Protein AF-A0AAQ4DMX8-F1 (afdb_monomer_lite)

pLDDT: mean 73.17, std 25.81, range [28.39, 98.06]

Radius of gyration: 25.21 Å; chains: 1; bounding box: 50×59×54 Å

Sequence (129 aa):
MLAAHFPHCAATGSGGTPVLDAPTAAPAPDAVPGAGAAVSSGPAQRREQREAHLGELQRLLLRLFNARPPEHSFEHPEEVEDPASTPVFWVTKWMDYTAKYGIAYELCDNSIGVLFNDDTRAILISNNV

Structure (mmCIF, N/CA/C/O backbone):
data_AF-A0AAQ4DMX8-F1
#
_entry.id   AF-A0AAQ4DMX8-F1
#
loop_
_atom_site.group_PDB
_atom_site.id
_atom_site.type_symbol
_atom_site.label_atom_id
_atom_site.label_alt_id
_atom_site.label_comp_id
_atom_site.label_asym_id
_atom_site.label_entity_id
_atom_site.label_seq_id
_atom_site.pdbx_PDB_ins_code
_atom_site.Cartn_x
_atom_site.Cartn_y
_atom_site.Cartn_z
_atom_site.occupancy
_atom_site.B_iso_or_equiv
_atom_site.auth_seq_id
_atom_site.auth_comp_id
_atom_site.auth_asym_id
_atom_site.auth_atom_id
_atom_site.pdbx_PDB_mod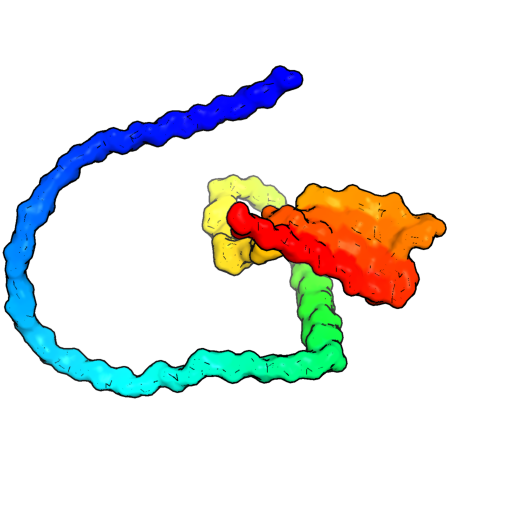el_num
ATOM 1 N N . MET A 1 1 ? 24.066 1.607 17.879 1.00 40.81 1 MET A N 1
ATOM 2 C CA . MET A 1 1 ? 23.910 0.226 18.379 1.00 40.81 1 MET A CA 1
ATOM 3 C C . MET A 1 1 ? 23.170 0.296 19.697 1.00 40.81 1 MET A C 1
ATOM 5 O O . MET A 1 1 ? 23.748 0.776 20.661 1.00 40.81 1 MET A O 1
ATOM 9 N N . LEU A 1 2 ? 21.908 -0.123 19.735 1.00 34.09 2 LEU A N 1
ATOM 10 C CA . LEU A 1 2 ? 21.241 -0.413 20.999 1.00 34.09 2 LEU A CA 1
ATOM 11 C C . LEU A 1 2 ? 20.450 -1.707 20.815 1.00 34.09 2 LEU A C 1
ATOM 13 O O . LEU A 1 2 ? 19.572 -1.791 19.961 1.00 34.09 2 LEU A O 1
ATOM 17 N N . ALA A 1 3 ? 20.891 -2.730 21.540 1.00 33.94 3 ALA A N 1
ATOM 18 C CA . ALA A 1 3 ? 20.376 -4.086 21.512 1.00 33.94 3 ALA A CA 1
ATOM 19 C C . ALA A 1 3 ? 19.104 -4.173 22.364 1.00 33.94 3 ALA A C 1
ATOM 21 O O . ALA A 1 3 ? 19.126 -3.800 23.538 1.00 33.94 3 ALA A O 1
ATOM 22 N N . ALA A 1 4 ? 18.016 -4.685 21.791 1.00 39.59 4 ALA A N 1
ATOM 23 C CA . ALA A 1 4 ? 16.833 -5.062 22.551 1.00 39.59 4 ALA A CA 1
ATOM 24 C C . ALA A 1 4 ? 17.059 -6.456 23.156 1.00 39.59 4 ALA A C 1
ATOM 26 O O . ALA A 1 4 ? 17.198 -7.450 22.444 1.00 39.59 4 ALA A O 1
ATOM 27 N N . HIS A 1 5 ? 17.156 -6.488 24.482 1.00 32.88 5 HIS A N 1
ATOM 28 C CA . HIS A 1 5 ? 17.143 -7.695 25.299 1.00 32.88 5 HIS A CA 1
ATOM 29 C C . HIS A 1 5 ? 15.771 -8.381 25.204 1.00 32.88 5 HIS A C 1
ATOM 31 O O . HIS A 1 5 ? 14.745 -7.742 25.425 1.00 32.88 5 HIS A O 1
ATOM 37 N N . PHE A 1 6 ? 15.772 -9.685 24.932 1.00 37.66 6 PHE A N 1
ATOM 38 C CA . PHE A 1 6 ? 14.610 -10.568 25.054 1.00 37.66 6 PHE A CA 1
ATOM 39 C C . PHE A 1 6 ? 14.549 -11.158 26.473 1.00 37.66 6 PHE A C 1
ATOM 41 O O . PHE A 1 6 ? 15.582 -11.631 26.958 1.00 37.66 6 PHE A O 1
ATOM 48 N N . PRO A 1 7 ? 13.385 -11.191 27.148 1.00 38.34 7 PRO A N 1
ATOM 49 C CA . PRO A 1 7 ? 13.241 -11.953 28.377 1.00 38.34 7 PRO A CA 1
ATOM 50 C C . PRO A 1 7 ? 13.081 -13.457 28.095 1.00 38.34 7 PRO A C 1
ATOM 52 O O . PRO A 1 7 ? 12.476 -13.899 27.121 1.00 38.34 7 PRO A O 1
ATOM 55 N N . HIS A 1 8 ? 13.693 -14.217 28.994 1.00 33.50 8 HIS A N 1
ATOM 56 C CA . HIS A 1 8 ? 13.954 -15.650 29.002 1.00 33.50 8 HIS A CA 1
ATOM 57 C C . HIS A 1 8 ? 12.704 -16.463 29.402 1.00 33.50 8 HIS A C 1
ATOM 59 O O . HIS A 1 8 ? 12.089 -16.175 30.426 1.00 33.50 8 HIS A O 1
ATOM 65 N N . CYS A 1 9 ? 12.341 -17.493 28.626 1.00 28.39 9 CYS A N 1
ATOM 66 C CA . CYS A 1 9 ? 11.296 -18.460 28.988 1.00 28.39 9 CYS A CA 1
ATOM 67 C C . CYS A 1 9 ? 11.835 -19.496 29.988 1.00 28.39 9 CYS A C 1
ATOM 69 O O . CYS A 1 9 ? 12.768 -20.231 29.670 1.00 28.39 9 CYS A O 1
ATOM 71 N N . ALA A 1 10 ? 11.216 -19.590 31.166 1.00 32.56 10 ALA A N 1
ATOM 72 C CA . ALA A 1 10 ? 11.437 -20.6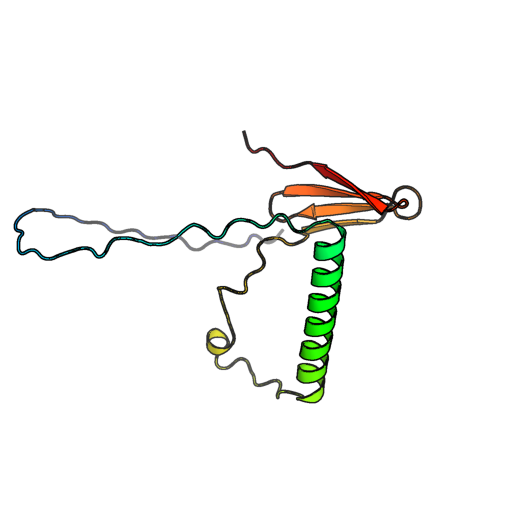61 32.134 1.00 32.56 10 ALA A CA 1
ATOM 73 C C . ALA A 1 10 ? 10.350 -21.739 31.973 1.00 32.56 10 ALA A C 1
ATOM 75 O O . ALA A 1 10 ? 9.164 -21.449 32.118 1.00 32.56 10 ALA A O 1
ATOM 76 N N . ALA A 1 11 ? 10.754 -22.979 31.689 1.00 34.03 11 ALA A N 1
ATOM 77 C CA . ALA A 1 11 ? 9.887 -24.154 31.692 1.00 34.03 11 ALA A CA 1
ATOM 78 C C . ALA A 1 11 ? 10.305 -25.088 32.838 1.00 34.03 11 ALA A C 1
ATOM 80 O O . ALA A 1 11 ? 11.443 -25.555 32.876 1.00 34.03 11 ALA A O 1
ATOM 81 N N . THR A 1 12 ? 9.374 -25.378 33.747 1.00 34.22 12 THR A N 1
ATOM 82 C CA . THR A 1 12 ? 9.515 -26.397 34.798 1.00 34.22 12 THR A CA 1
ATOM 83 C C . THR A 1 12 ? 8.484 -27.493 34.531 1.00 34.22 12 THR A C 1
ATOM 85 O O . THR A 1 12 ? 7.323 -27.191 34.273 1.00 34.22 12 THR A O 1
ATOM 88 N N . GLY A 1 13 ? 8.924 -28.755 34.525 1.00 32.53 13 GLY A N 1
ATOM 89 C CA . GLY A 1 13 ? 8.135 -29.908 34.078 1.00 32.53 13 GLY A CA 1
ATOM 90 C C . GLY A 1 13 ? 7.409 -30.718 35.164 1.00 32.53 13 GLY A C 1
ATOM 91 O O . GLY A 1 13 ? 7.199 -30.254 36.282 1.00 32.53 13 GLY A O 1
ATOM 92 N N . SER A 1 14 ? 7.139 -31.980 34.786 1.00 32.56 14 SER A N 1
ATOM 93 C CA . SER A 1 14 ? 6.439 -33.101 35.464 1.00 32.56 14 SER A CA 1
ATOM 94 C C . SER A 1 14 ? 4.934 -33.173 35.150 1.00 32.56 14 SER A C 1
ATOM 96 O O . SER A 1 14 ? 4.261 -32.158 35.173 1.00 32.56 14 SER A O 1
ATOM 98 N N . GLY A 1 15 ? 4.300 -34.293 34.787 1.00 31.11 15 GLY A N 1
ATOM 99 C CA . GLY A 1 15 ? 4.655 -35.714 34.714 1.00 31.11 15 GLY A CA 1
ATOM 100 C C . GLY A 1 15 ? 3.414 -36.538 35.115 1.00 31.11 15 GLY A C 1
ATOM 101 O O . GLY A 1 15 ? 2.884 -36.292 36.191 1.00 31.11 15 GLY A O 1
ATOM 102 N N . GLY A 1 16 ? 2.954 -37.498 34.293 1.00 31.31 16 GLY A N 1
ATOM 103 C CA . GLY A 1 16 ? 2.014 -38.559 34.723 1.00 31.31 16 GLY A CA 1
ATOM 104 C C . GLY A 1 16 ? 0.775 -38.829 33.843 1.00 31.31 16 GLY A C 1
ATOM 105 O O . GLY A 1 16 ? -0.197 -38.087 33.875 1.00 31.31 16 GLY A O 1
ATOM 106 N N . THR A 1 17 ? 0.788 -39.954 33.122 1.00 37.09 17 THR A N 1
ATOM 107 C CA . THR A 1 17 ? -0.378 -40.754 32.648 1.00 37.09 17 THR A CA 1
ATOM 108 C C . THR A 1 17 ? -0.739 -41.805 33.732 1.00 37.09 17 THR A C 1
ATOM 110 O O . THR A 1 17 ? 0.193 -42.111 34.483 1.00 37.09 17 THR A O 1
ATOM 113 N N . PRO A 1 18 ? -1.951 -42.434 33.844 1.00 43.72 18 PRO A N 1
ATOM 114 C CA . PRO A 1 18 ? -2.603 -43.229 32.773 1.00 43.72 18 PRO A CA 1
ATOM 115 C C . PRO A 1 18 ? -4.166 -43.372 32.730 1.00 43.72 18 PRO A C 1
ATOM 117 O O . PRO A 1 18 ? -4.862 -43.237 33.723 1.00 43.72 18 PRO A O 1
ATOM 120 N N . VAL A 1 19 ? -4.643 -43.666 31.505 1.00 35.31 19 VAL A N 1
ATOM 121 C CA . VAL A 1 19 ? -5.714 -44.550 30.935 1.00 35.31 19 VAL A CA 1
ATOM 122 C C . VAL A 1 19 ? -6.964 -45.048 31.735 1.00 35.31 19 VAL A C 1
ATOM 124 O O . VAL A 1 19 ? -6.840 -45.512 32.862 1.00 35.31 19 VAL A O 1
ATOM 127 N N . LEU A 1 20 ? -8.085 -45.154 30.971 1.00 30.48 20 LEU A N 1
ATOM 128 C CA . LEU A 1 20 ? -9.368 -45.924 31.089 1.00 30.48 20 LEU A CA 1
ATOM 129 C C . LEU A 1 20 ? -10.511 -45.178 31.823 1.00 30.48 20 LEU A C 1
ATOM 131 O O . LEU A 1 20 ? -10.294 -44.676 32.913 1.00 30.48 20 LEU A O 1
ATOM 135 N N . ASP A 1 21 ? -11.732 -44.975 31.302 1.00 29.25 21 ASP A N 1
ATOM 136 C CA . ASP A 1 21 ? -12.626 -45.832 30.500 1.00 29.25 21 ASP A CA 1
ATOM 137 C C . ASP A 1 21 ? -13.663 -44.993 29.693 1.00 29.25 21 ASP A C 1
ATOM 139 O O . ASP A 1 21 ? -14.084 -43.919 30.123 1.00 29.25 21 ASP A O 1
ATOM 143 N N . ALA A 1 22 ? -14.108 -45.509 28.542 1.00 34.62 22 ALA A N 1
ATOM 144 C CA . ALA A 1 22 ? -15.380 -45.158 27.870 1.00 34.62 22 ALA A CA 1
ATOM 145 C C . ALA A 1 22 ? -16.464 -46.171 28.352 1.00 34.62 22 ALA A C 1
ATOM 147 O O . ALA A 1 22 ? -16.072 -47.077 29.081 1.00 34.62 22 ALA A O 1
ATOM 148 N N . PRO A 1 23 ? -17.775 -46.163 27.985 1.00 47.81 23 PRO A N 1
ATOM 149 C CA . PRO A 1 23 ? -18.450 -45.478 26.872 1.00 47.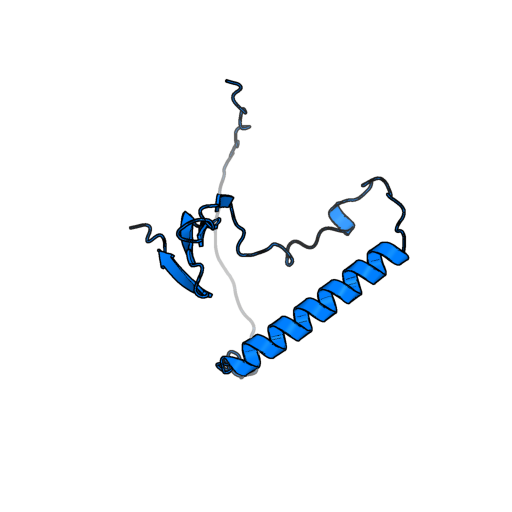81 23 PRO A CA 1
ATOM 150 C C . PRO A 1 23 ? -19.865 -44.927 27.206 1.00 47.81 23 PRO A C 1
ATOM 152 O O . PRO A 1 23 ? -20.398 -45.157 28.285 1.00 47.81 23 PRO A O 1
ATOM 155 N N . THR A 1 24 ? -20.522 -44.240 26.260 1.00 33.62 24 THR A N 1
ATOM 156 C CA . THR A 1 24 ? -21.946 -44.450 25.882 1.00 33.62 24 THR A CA 1
ATOM 157 C C . THR A 1 24 ? -22.298 -43.571 24.676 1.00 33.62 24 THR A C 1
ATOM 159 O O . THR A 1 24 ? -21.964 -42.393 24.613 1.00 33.62 24 THR A O 1
ATOM 162 N N . ALA A 1 25 ? -22.932 -44.210 23.697 1.00 30.64 25 ALA A N 1
ATOM 163 C CA . ALA A 1 25 ? -23.241 -43.754 22.348 1.00 30.64 25 ALA A CA 1
ATOM 164 C C . ALA A 1 25 ? -24.405 -42.749 22.249 1.00 30.64 25 ALA A C 1
ATOM 166 O O . ALA A 1 25 ? -25.333 -42.821 23.049 1.00 30.64 25 ALA A O 1
ATOM 167 N N . ALA A 1 26 ? -24.398 -41.905 21.204 1.00 40.78 26 ALA A N 1
ATOM 168 C CA . ALA A 1 26 ? -25.415 -41.800 20.130 1.00 40.78 26 ALA A CA 1
ATOM 169 C C . ALA A 1 26 ? -25.178 -40.510 19.283 1.00 40.78 26 ALA A C 1
ATOM 171 O O . ALA A 1 26 ? -24.309 -39.714 19.629 1.00 40.78 26 ALA A O 1
ATOM 172 N N . PRO A 1 27 ? -25.850 -40.328 18.131 1.00 40.41 27 PRO A N 1
ATOM 173 C CA . PRO A 1 27 ? -25.307 -40.498 16.787 1.00 40.41 27 PRO A CA 1
ATOM 174 C C . PRO A 1 27 ? -24.910 -39.178 16.098 1.00 40.41 27 PRO A C 1
ATOM 176 O O . PRO A 1 27 ? -25.445 -38.109 16.382 1.00 40.41 27 PRO A O 1
ATOM 179 N N . ALA A 1 28 ? -23.999 -39.277 15.131 1.00 47.81 28 ALA A N 1
ATOM 180 C CA . ALA A 1 28 ? -23.685 -38.198 14.203 1.00 47.81 28 ALA A CA 1
ATOM 181 C C . ALA A 1 28 ? -24.867 -37.944 13.247 1.00 47.81 28 ALA A C 1
ATOM 183 O O . ALA A 1 28 ? -25.370 -38.902 12.657 1.00 47.81 28 ALA A O 1
ATOM 184 N N . PRO A 1 29 ? -25.292 -36.688 13.031 1.00 53.34 29 PRO A N 1
ATOM 185 C CA . PRO A 1 29 ? -25.921 -36.313 11.781 1.00 53.34 29 PRO A CA 1
ATOM 186 C C . PRO A 1 29 ? -24.832 -36.048 10.736 1.00 53.34 29 PRO A C 1
ATOM 188 O O . PRO A 1 29 ? -23.997 -35.152 10.875 1.00 53.34 29 PRO A O 1
ATOM 191 N N . ASP A 1 30 ? -24.860 -36.873 9.696 1.00 41.41 30 ASP A N 1
ATOM 192 C CA . ASP A 1 30 ? -24.221 -36.641 8.411 1.00 41.41 30 ASP A CA 1
ATOM 193 C C . ASP A 1 30 ? -24.505 -35.239 7.842 1.00 41.41 30 ASP A C 1
ATOM 195 O O . ASP A 1 30 ? -25.551 -34.636 8.082 1.00 41.41 30 ASP A O 1
ATOM 199 N N . ALA A 1 31 ? -23.578 -34.820 6.975 1.00 36.72 31 ALA A N 1
ATOM 200 C CA . ALA A 1 31 ? -23.621 -33.679 6.062 1.00 36.72 31 ALA A CA 1
ATOM 201 C C . ALA A 1 31 ? -23.225 -32.312 6.646 1.00 36.72 31 ALA A C 1
ATOM 203 O O . ALA A 1 31 ? -24.053 -31.439 6.883 1.00 36.72 31 ALA A O 1
ATOM 204 N N . VAL A 1 32 ? -21.910 -32.075 6.708 1.00 45.34 32 VAL A N 1
ATOM 205 C CA . VAL A 1 32 ? -21.348 -30.751 6.401 1.00 45.34 32 VAL A CA 1
ATOM 206 C C . VAL A 1 32 ? -21.335 -30.632 4.872 1.00 45.34 32 VAL A C 1
ATOM 208 O O . VAL A 1 32 ? -20.523 -31.302 4.226 1.00 45.34 32 VAL A O 1
ATOM 211 N N . PRO A 1 33 ? -22.228 -29.847 4.244 1.00 38.59 33 PRO A N 1
ATOM 212 C CA . PRO A 1 33 ? -22.174 -29.640 2.812 1.00 38.59 33 PRO A CA 1
ATOM 213 C C . PRO A 1 33 ? -20.984 -28.736 2.523 1.00 38.59 33 PRO A C 1
ATOM 215 O O . PRO A 1 33 ? -20.947 -27.593 2.966 1.00 38.59 33 PRO A O 1
ATOM 218 N N . GLY A 1 34 ? -20.035 -29.293 1.775 1.00 38.19 34 GLY A N 1
ATOM 219 C CA . GLY A 1 34 ? -19.268 -28.590 0.759 1.00 38.19 34 GLY A CA 1
ATOM 220 C C . GLY A 1 34 ? -18.577 -27.317 1.220 1.00 38.19 34 GLY A C 1
ATOM 221 O O . GLY A 1 34 ? -19.176 -26.244 1.236 1.00 38.19 34 GLY A O 1
ATOM 222 N N . ALA A 1 35 ? -17.267 -27.444 1.440 1.00 40.34 35 ALA A N 1
ATOM 223 C CA . ALA A 1 35 ? -16.304 -26.391 1.156 1.00 40.34 35 ALA A CA 1
ATOM 224 C C . ALA A 1 35 ? -16.837 -25.511 0.018 1.00 40.34 35 ALA A C 1
ATOM 226 O O . ALA A 1 35 ? -17.033 -25.996 -1.101 1.00 40.34 35 ALA A O 1
ATOM 227 N N . GLY A 1 36 ? -17.165 -24.262 0.367 1.00 38.47 36 GLY A N 1
ATOM 228 C CA . GLY A 1 36 ? -17.753 -23.297 -0.542 1.00 38.47 36 GLY A CA 1
ATOM 229 C C . GLY A 1 36 ? -16.969 -23.327 -1.837 1.00 38.47 36 GLY A C 1
ATOM 230 O O . GLY A 1 36 ? -15.764 -23.076 -1.844 1.00 38.47 36 GLY A O 1
ATOM 231 N N . ALA A 1 37 ? -17.653 -23.726 -2.907 1.00 37.22 37 ALA A N 1
ATOM 232 C CA . ALA A 1 37 ? -17.107 -23.707 -4.242 1.00 37.22 37 ALA A CA 1
ATOM 233 C C . ALA A 1 37 ? -16.481 -22.329 -4.446 1.00 37.22 37 ALA A C 1
ATOM 235 O O . ALA A 1 37 ? -17.180 -21.314 -4.401 1.00 37.22 37 ALA A O 1
ATOM 236 N N . ALA A 1 38 ? -15.159 -22.294 -4.606 1.00 49.09 38 ALA A N 1
ATOM 237 C CA . ALA A 1 38 ? -14.448 -21.101 -5.005 1.00 49.09 38 ALA A CA 1
ATOM 238 C C . ALA A 1 38 ? -14.956 -20.744 -6.404 1.00 49.09 38 ALA A C 1
ATOM 240 O O . ALA A 1 38 ? -14.439 -21.216 -7.415 1.00 49.09 38 ALA A O 1
ATOM 241 N N . VAL A 1 39 ? -16.034 -19.964 -6.461 1.00 55.12 39 VAL A N 1
ATOM 242 C CA . VAL A 1 39 ? -16.481 -19.308 -7.680 1.00 55.12 39 VAL A CA 1
ATOM 243 C C . VAL A 1 39 ? -15.315 -18.424 -8.080 1.00 55.12 39 VAL A C 1
ATOM 245 O O . VAL A 1 39 ? -15.047 -17.403 -7.447 1.00 55.12 39 VAL A O 1
ATOM 248 N N . SER A 1 40 ? -14.566 -18.864 -9.090 1.00 57.28 40 SER A N 1
ATOM 249 C CA . SER A 1 40 ? -13.519 -18.063 -9.699 1.00 57.28 40 SER A CA 1
ATOM 250 C C . SER A 1 40 ? -14.207 -16.876 -10.365 1.00 57.28 40 SER A C 1
ATOM 252 O O . SER A 1 40 ? -14.658 -16.958 -11.509 1.00 57.28 40 SER A O 1
ATOM 254 N N . SER A 1 41 ? -14.370 -15.792 -9.615 1.00 64.81 41 SER A N 1
ATOM 255 C CA . SER A 1 41 ? -14.939 -14.559 -10.128 1.00 64.81 41 SER A CA 1
ATOM 256 C C . SER A 1 41 ? -14.047 -14.044 -11.257 1.00 64.81 41 SER A C 1
ATOM 258 O O . SER A 1 41 ? -12.815 -14.004 -11.150 1.00 64.81 41 SER A O 1
ATOM 260 N N . GLY A 1 42 ? -14.669 -13.695 -12.384 1.00 80.31 42 GLY A N 1
ATOM 261 C CA . GLY A 1 42 ? -13.949 -13.183 -13.545 1.00 80.31 42 GLY A CA 1
ATOM 262 C C . GLY A 1 42 ? -13.171 -11.896 -13.216 1.00 80.31 42 GLY A C 1
ATOM 263 O O . GLY A 1 42 ? -13.455 -11.224 -12.220 1.00 80.31 42 GLY A O 1
ATOM 264 N N . PRO A 1 43 ? -12.196 -11.492 -14.053 1.00 77.69 43 PRO A N 1
ATOM 265 C CA . PRO A 1 43 ? -11.394 -10.288 -13.815 1.00 77.69 43 PRO A CA 1
ATOM 266 C C . PRO A 1 43 ? -12.245 -9.015 -13.665 1.00 77.69 43 PRO A C 1
ATOM 268 O O . PRO A 1 43 ? -11.926 -8.168 -12.832 1.00 77.69 43 PRO A O 1
ATOM 271 N N . ALA A 1 44 ? -13.354 -8.913 -14.405 1.00 83.50 44 ALA A N 1
ATOM 272 C CA . ALA A 1 44 ? -14.314 -7.816 -14.282 1.00 83.50 44 ALA A CA 1
ATOM 273 C C . ALA A 1 44 ? -15.019 -7.805 -12.913 1.00 83.50 44 ALA A C 1
ATOM 275 O O . ALA A 1 44 ? -15.057 -6.774 -12.248 1.00 83.50 44 ALA A O 1
ATOM 276 N N . GLN A 1 45 ? -15.479 -8.966 -12.440 1.00 88.19 45 GLN A N 1
ATOM 277 C CA . GLN A 1 45 ? -16.168 -9.098 -11.155 1.00 88.19 45 GLN A CA 1
ATOM 278 C C . GLN A 1 45 ? -15.246 -8.769 -9.968 1.00 88.19 45 GLN A C 1
ATOM 280 O O . GLN A 1 45 ? -15.661 -8.088 -9.035 1.00 88.19 45 GLN A O 1
ATOM 285 N N . ARG A 1 46 ? -13.964 -9.168 -10.012 1.00 89.44 46 ARG A N 1
ATOM 286 C CA . ARG A 1 46 ? -12.983 -8.774 -8.978 1.00 89.44 46 ARG A CA 1
ATOM 287 C C . ARG A 1 46 ? -12.733 -7.269 -8.932 1.00 89.44 46 ARG A C 1
ATOM 289 O O . ARG A 1 46 ? -12.424 -6.727 -7.872 1.00 89.44 46 ARG A O 1
ATOM 296 N N . ARG A 1 47 ? -12.807 -6.592 -10.080 1.00 89.44 47 ARG A N 1
ATOM 297 C CA . ARG A 1 47 ? -12.667 -5.135 -10.151 1.00 89.44 47 ARG A CA 1
ATOM 298 C C . ARG A 1 47 ? -13.857 -4.435 -9.510 1.00 89.44 47 ARG A C 1
ATOM 300 O O . ARG A 1 47 ? -13.633 -3.593 -8.650 1.00 89.44 47 ARG A O 1
ATOM 307 N N . GLU A 1 48 ? -15.069 -4.840 -9.861 1.00 93.44 48 GLU A N 1
ATOM 308 C CA . GLU A 1 48 ? -16.296 -4.304 -9.270 1.00 93.44 48 GLU A CA 1
ATOM 309 C C . GLU A 1 48 ? -16.341 -4.529 -7.751 1.00 93.44 48 GLU A C 1
ATOM 311 O O . GLU A 1 48 ? -16.582 -3.594 -6.994 1.00 93.44 48 GLU A O 1
ATOM 316 N N . GLN A 1 49 ? -15.990 -5.731 -7.280 1.00 95.69 49 GLN A N 1
ATOM 317 C CA . GLN A 1 49 ? -15.879 -6.024 -5.845 1.00 95.69 49 GLN A CA 1
ATOM 318 C C . GLN A 1 49 ? -14.869 -5.109 -5.145 1.00 95.69 49 GLN A C 1
ATOM 320 O O . GLN A 1 49 ? -15.146 -4.589 -4.069 1.00 95.69 49 GLN A O 1
ATOM 325 N N . ARG A 1 50 ? -13.698 -4.879 -5.750 1.00 94.00 50 ARG A N 1
ATOM 326 C CA . ARG A 1 50 ? -12.685 -3.974 -5.189 1.00 94.00 50 ARG A CA 1
ATOM 327 C C . ARG A 1 50 ? -13.191 -2.536 -5.110 1.00 94.00 50 ARG A C 1
ATOM 329 O O . ARG A 1 50 ? -12.943 -1.873 -4.109 1.00 94.00 50 ARG A O 1
ATOM 336 N N . GLU A 1 51 ? -13.872 -2.062 -6.147 1.00 96.12 51 GLU A N 1
ATOM 337 C CA . GLU A 1 51 ? -14.464 -0.722 -6.175 1.00 96.12 51 GLU A CA 1
ATOM 338 C C . GLU A 1 51 ? -15.561 -0.585 -5.104 1.00 96.12 51 GLU A C 1
ATOM 340 O O . GLU A 1 51 ? -15.572 0.403 -4.370 1.00 96.12 51 GLU A O 1
ATOM 345 N N . ALA A 1 52 ? -16.395 -1.614 -4.920 1.00 96.25 52 ALA A N 1
ATOM 346 C CA . ALA A 1 52 ? -17.393 -1.665 -3.853 1.00 96.25 52 ALA A CA 1
ATOM 347 C C . ALA A 1 52 ? -16.754 -1.648 -2.451 1.00 96.25 52 ALA A C 1
ATOM 349 O O . ALA A 1 52 ? -17.147 -0.843 -1.607 1.00 96.25 52 ALA A O 1
ATOM 350 N N . HIS A 1 53 ? -15.731 -2.476 -2.205 1.00 96.19 53 HIS A N 1
ATOM 351 C CA . HIS A 1 53 ? -15.009 -2.497 -0.927 1.00 96.19 53 HIS A CA 1
ATOM 352 C C . HIS A 1 53 ? -14.299 -1.168 -0.635 1.00 96.19 53 HIS A C 1
ATOM 354 O O . HIS A 1 53 ? -14.285 -0.718 0.509 1.00 96.19 53 HIS A O 1
ATOM 360 N N . LEU A 1 54 ? -13.729 -0.515 -1.654 1.00 97.19 54 LEU A N 1
ATOM 361 C CA . LEU A 1 54 ? -13.083 0.788 -1.493 1.00 97.19 54 LEU A CA 1
ATOM 362 C C . LEU A 1 54 ? -14.101 1.886 -1.154 1.00 97.19 54 LEU A C 1
ATOM 364 O O . LEU A 1 54 ? -13.835 2.718 -0.286 1.00 97.19 54 LEU A O 1
ATOM 368 N N . GLY A 1 55 ? -15.275 1.863 -1.792 1.00 97.81 55 GLY A N 1
ATOM 369 C CA . GLY A 1 55 ? -16.380 2.762 -1.456 1.00 97.81 55 GLY A CA 1
ATOM 370 C C . GLY A 1 55 ? -16.883 2.555 -0.025 1.00 97.81 55 GLY A C 1
ATOM 371 O O . GLY A 1 55 ? -17.132 3.521 0.697 1.00 97.81 55 GLY A O 1
ATOM 372 N N . GLU A 1 56 ? -16.962 1.303 0.421 1.00 97.88 56 GLU A N 1
ATOM 373 C CA . GLU A 1 56 ? -17.342 0.974 1.794 1.00 97.88 56 GLU A CA 1
ATOM 374 C C . GLU A 1 56 ? -16.302 1.460 2.813 1.00 97.88 56 GLU A C 1
ATOM 376 O O . GLU A 1 56 ? -16.661 2.107 3.797 1.00 97.88 56 GLU A O 1
ATOM 381 N N . LEU A 1 57 ? -15.008 1.250 2.548 1.00 96.81 57 LEU A N 1
ATOM 382 C CA . LEU A 1 57 ? -13.930 1.784 3.383 1.00 96.81 57 LEU A CA 1
ATOM 383 C C . LEU A 1 57 ? -14.017 3.312 3.497 1.00 96.81 57 LEU A C 1
ATOM 385 O O . LEU A 1 57 ? -13.945 3.855 4.599 1.00 96.81 57 LEU A O 1
ATOM 389 N N . GLN A 1 58 ? -14.225 4.010 2.378 1.00 97.81 58 GLN A N 1
ATOM 390 C CA . GLN A 1 58 ? -14.403 5.462 2.376 1.00 97.81 58 GLN A CA 1
ATOM 391 C C . GLN A 1 58 ? -15.589 5.880 3.257 1.00 97.81 58 GLN A C 1
ATOM 393 O O . GLN A 1 58 ? -15.473 6.810 4.057 1.00 97.81 58 GLN A O 1
ATOM 398 N N . ARG A 1 59 ? -16.724 5.181 3.146 1.00 98.06 59 ARG A N 1
ATOM 399 C CA . ARG A 1 59 ? -17.922 5.439 3.954 1.00 98.06 59 ARG A CA 1
ATOM 400 C C . ARG A 1 59 ? -17.654 5.247 5.448 1.00 98.06 59 ARG A C 1
ATOM 402 O O . ARG A 1 59 ? -18.097 6.071 6.251 1.00 98.06 59 ARG A O 1
ATOM 409 N N . LEU A 1 60 ? -16.941 4.183 5.823 1.00 95.88 60 LEU A N 1
ATOM 410 C CA . LEU A 1 60 ? -16.566 3.897 7.210 1.00 95.88 60 LEU A CA 1
ATOM 411 C C . LEU A 1 60 ? -15.612 4.961 7.768 1.00 95.88 60 LEU A C 1
ATOM 413 O O . LEU A 1 60 ? -15.862 5.479 8.856 1.00 95.88 60 LEU A O 1
ATOM 417 N N . LEU A 1 61 ? -14.591 5.359 7.003 1.00 94.88 61 LEU A N 1
ATOM 418 C CA . LEU A 1 61 ? -13.652 6.415 7.397 1.00 94.88 61 LEU A CA 1
ATOM 419 C C . LEU A 1 61 ? -14.348 7.769 7.574 1.00 94.88 61 LEU A C 1
ATOM 421 O O . LEU A 1 61 ? -14.112 8.454 8.565 1.00 94.88 61 LEU A O 1
ATOM 425 N N . LEU A 1 62 ? -15.251 8.141 6.661 1.00 96.50 62 LEU A N 1
ATOM 426 C CA . LEU A 1 62 ? -16.034 9.374 6.784 1.00 96.50 62 LEU A CA 1
ATOM 427 C C . LEU A 1 62 ? -16.957 9.345 8.005 1.00 96.50 62 LEU A C 1
ATOM 429 O O . LEU A 1 62 ? -17.094 10.350 8.700 1.00 96.50 62 LEU A O 1
ATOM 433 N N . ARG A 1 63 ? -17.582 8.198 8.293 1.00 95.50 63 ARG A N 1
ATOM 434 C CA . ARG A 1 63 ? -18.380 8.025 9.511 1.00 95.50 63 ARG A CA 1
ATOM 435 C C . ARG A 1 63 ? -17.540 8.190 10.768 1.00 95.50 63 ARG A C 1
ATOM 437 O O . ARG A 1 63 ? -17.974 8.910 11.658 1.00 95.50 63 ARG A O 1
ATOM 444 N N . LEU A 1 64 ? -16.369 7.560 10.826 1.00 91.06 64 LEU A N 1
ATOM 445 C CA . LEU A 1 64 ? -15.455 7.667 11.962 1.00 91.06 64 LEU A CA 1
ATOM 446 C C . LEU A 1 64 ? -15.005 9.117 12.169 1.00 91.06 64 LEU A C 1
ATOM 448 O O . LEU A 1 64 ? -15.091 9.641 13.276 1.00 91.06 64 LEU A O 1
ATOM 452 N N . PHE A 1 65 ? -14.600 9.783 11.087 1.00 91.00 65 PHE A N 1
ATOM 453 C CA . PHE A 1 65 ? -14.183 11.180 11.115 1.00 91.00 65 PHE A CA 1
ATOM 454 C C . PHE A 1 65 ? -15.298 12.102 11.634 1.00 91.00 65 PHE A C 1
ATOM 456 O O . PHE A 1 65 ? -15.061 12.936 12.505 1.00 91.00 65 PHE A O 1
ATOM 463 N N . ASN A 1 66 ? -16.532 11.912 11.155 1.00 94.00 66 ASN A N 1
ATOM 464 C CA . ASN A 1 66 ? -17.686 12.718 11.561 1.00 94.00 66 ASN A CA 1
ATOM 465 C C . ASN A 1 66 ? -18.199 12.392 12.968 1.00 94.00 66 ASN A C 1
ATOM 467 O O . ASN A 1 66 ? -18.731 13.274 13.637 1.00 94.00 66 ASN A O 1
ATOM 471 N N . ALA A 1 67 ? -18.062 11.141 13.415 1.00 88.56 67 ALA A N 1
ATOM 472 C CA . ALA A 1 67 ? -18.436 10.734 14.765 1.00 88.56 67 ALA A CA 1
ATOM 473 C C . ALA A 1 67 ? -17.555 11.403 15.827 1.00 88.56 67 ALA A C 1
ATOM 475 O O . ALA A 1 67 ? -17.978 11.471 16.978 1.00 88.56 67 ALA A O 1
ATOM 476 N N . ARG A 1 68 ? -16.365 11.898 15.433 1.00 82.62 68 ARG A N 1
ATOM 477 C CA . ARG A 1 68 ? -15.359 12.523 16.300 1.00 82.62 68 ARG A CA 1
ATOM 478 C C . ARG A 1 68 ? -15.286 11.776 17.633 1.00 82.62 68 ARG A C 1
ATOM 480 O O . ARG A 1 68 ? -15.580 12.379 18.672 1.00 82.62 68 ARG A O 1
ATOM 487 N N . PRO A 1 69 ? -14.995 10.458 17.593 1.00 77.56 69 PRO A N 1
ATOM 488 C CA . PRO A 1 69 ? -14.891 9.688 18.816 1.00 77.56 69 PRO A CA 1
ATOM 489 C C . PRO A 1 69 ? -13.926 10.443 19.729 1.00 77.56 69 PRO A C 1
ATOM 491 O O . PRO A 1 69 ? -12.934 10.989 19.224 1.00 77.56 69 PRO A O 1
ATOM 494 N N . PRO A 1 70 ? -14.234 10.567 21.032 1.00 70.38 70 PRO A N 1
ATOM 495 C CA . PRO A 1 70 ? -13.240 11.082 21.951 1.00 70.38 70 PRO A CA 1
ATOM 496 C C . PRO A 1 70 ? -11.951 10.310 21.668 1.00 70.38 70 PRO A C 1
ATOM 498 O O . PRO A 1 70 ? -12.003 9.095 21.447 1.00 70.38 70 PRO A O 1
ATOM 501 N N . GLU A 1 71 ? -10.810 11.000 21.653 1.00 63.53 71 GLU A N 1
ATOM 502 C CA . GLU A 1 71 ? -9.530 10.356 21.942 1.00 63.53 71 GLU A CA 1
ATOM 503 C C . GLU A 1 71 ? -9.651 9.852 23.384 1.00 63.53 71 GLU A C 1
ATOM 505 O O . GLU A 1 71 ? -9.098 10.427 24.314 1.00 63.53 71 GLU A O 1
ATOM 510 N N . HIS A 1 72 ? -10.530 8.877 23.613 1.00 56.25 72 HIS A N 1
ATOM 511 C CA . HIS A 1 72 ? -10.656 8.213 24.875 1.00 56.25 72 HIS A CA 1
ATOM 512 C C . HIS A 1 72 ? -9.294 7.571 24.988 1.00 56.25 72 HIS A C 1
ATOM 514 O O . HIS A 1 72 ? -8.922 6.737 24.157 1.00 56.25 72 HIS A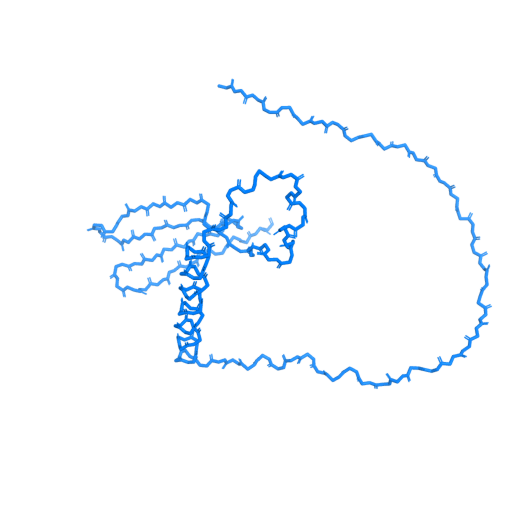 O 1
ATOM 520 N N . SER A 1 73 ? -8.514 8.081 25.936 1.00 51.44 73 SER A N 1
ATOM 521 C CA . SER A 1 73 ? -7.339 7.429 26.475 1.00 51.44 73 SER A CA 1
ATOM 522 C C . SER A 1 73 ? -7.591 5.932 26.367 1.00 51.44 73 SER A C 1
ATOM 524 O O . SER A 1 73 ? -8.671 5.481 26.751 1.00 51.44 73 SER A O 1
ATOM 526 N N . PHE A 1 74 ? -6.672 5.203 25.746 1.00 54.22 74 PHE A N 1
ATOM 527 C CA . PHE A 1 74 ? -6.706 3.752 25.614 1.00 54.22 74 PHE A CA 1
ATOM 528 C C . PHE A 1 74 ? -6.709 3.109 27.015 1.00 54.22 74 PHE A C 1
ATOM 530 O O . PHE A 1 74 ? -5.706 2.554 27.444 1.00 54.22 74 PHE A O 1
ATOM 537 N N . GLU A 1 75 ? -7.789 3.263 27.782 1.00 61.03 75 GLU A N 1
ATOM 538 C CA . GLU A 1 75 ? -7.922 2.712 29.128 1.00 61.03 75 GLU A CA 1
ATOM 539 C C . GLU A 1 75 ? -8.112 1.198 29.024 1.00 61.03 75 GLU A C 1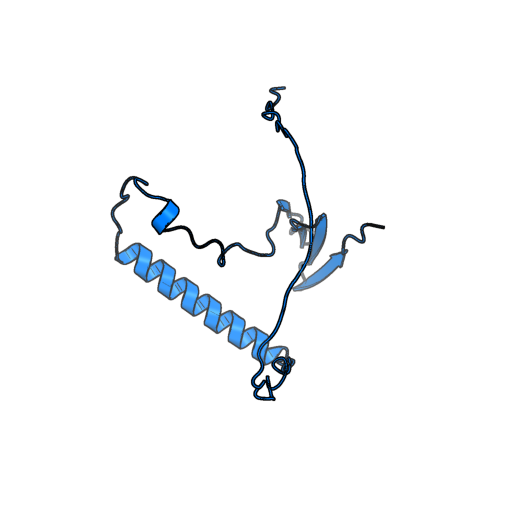
ATOM 541 O O . GLU A 1 75 ? -7.618 0.475 29.881 1.00 61.03 75 GLU A O 1
ATOM 546 N N . HIS A 1 76 ? -8.719 0.742 27.917 1.00 65.94 76 HIS A N 1
ATOM 547 C CA . HIS A 1 76 ? -8.964 -0.662 27.591 1.00 65.94 76 HIS A CA 1
ATOM 548 C C . HIS A 1 76 ? -8.765 -0.943 26.085 1.00 65.94 76 HIS A C 1
ATOM 550 O O . HIS A 1 76 ? -9.739 -1.118 25.348 1.00 65.94 76 HIS A O 1
ATOM 556 N N . PRO A 1 77 ? -7.518 -0.926 25.569 1.00 67.50 77 PRO A N 1
ATOM 557 C CA . PRO A 1 77 ? -7.230 -1.262 24.170 1.00 67.50 77 PRO A CA 1
ATOM 558 C C . PRO A 1 77 ? -7.737 -2.660 23.776 1.00 67.50 77 PRO A C 1
ATOM 560 O O . PRO A 1 77 ? -8.135 -2.863 22.631 1.00 67.50 77 PRO A O 1
ATOM 563 N N . GLU A 1 78 ? -7.817 -3.591 24.728 1.00 72.56 78 GLU A N 1
ATOM 564 C CA . GLU A 1 78 ? -8.303 -4.956 24.531 1.00 72.56 78 GLU A CA 1
ATOM 565 C C . GLU A 1 78 ? -9.773 -5.053 24.092 1.00 72.56 78 GLU A C 1
ATOM 567 O O . GLU A 1 78 ? -10.156 -6.049 23.486 1.00 72.56 78 GLU A O 1
ATOM 572 N N . GLU A 1 79 ? -10.604 -4.040 24.368 1.00 74.06 79 GLU A N 1
ATOM 573 C CA . GLU A 1 79 ? -12.017 -4.029 23.952 1.00 74.06 79 GLU A CA 1
ATOM 574 C C . GLU A 1 79 ? -12.202 -3.588 22.493 1.00 74.06 79 GLU A C 1
ATOM 576 O O . GLU A 1 79 ? -13.252 -3.828 21.893 1.00 74.06 79 GLU A O 1
ATOM 581 N N . VAL A 1 80 ? -11.191 -2.929 21.918 1.00 76.25 80 VAL A N 1
ATOM 582 C CA . VAL A 1 80 ? -11.229 -2.353 20.563 1.00 76.25 80 VAL A CA 1
ATOM 583 C C . VAL A 1 80 ? -10.366 -3.157 19.581 1.00 76.25 80 VAL A C 1
ATOM 585 O O . VAL A 1 80 ? -10.448 -2.959 18.368 1.00 76.25 80 VAL A O 1
ATOM 588 N N . GLU A 1 81 ? -9.550 -4.083 20.086 1.00 81.94 81 GLU A N 1
ATOM 589 C CA . GLU A 1 81 ? -8.753 -5.002 19.282 1.00 81.94 81 GLU A CA 1
ATOM 590 C C . GLU A 1 81 ? -9.593 -6.184 18.785 1.00 81.94 81 GLU A C 1
ATOM 592 O O . GLU A 1 81 ? -10.197 -6.926 19.555 1.00 81.94 81 GLU A O 1
ATOM 597 N N . ASP A 1 82 ? -9.580 -6.401 17.470 1.00 87.62 82 ASP A N 1
ATOM 598 C CA . ASP A 1 82 ? -10.092 -7.623 16.860 1.00 87.62 82 ASP A CA 1
ATOM 599 C C . ASP A 1 82 ? -8.921 -8.416 16.255 1.00 87.62 82 ASP A C 1
ATOM 601 O O . ASP A 1 82 ? -8.440 -8.067 15.169 1.00 87.62 82 ASP A O 1
ATOM 605 N N . PRO A 1 83 ? -8.445 -9.493 16.912 1.00 86.56 83 PRO A N 1
ATOM 606 C CA . PRO A 1 83 ? -7.332 -10.285 16.398 1.00 86.56 83 PRO A CA 1
ATOM 607 C C . PRO A 1 83 ? -7.656 -10.944 15.049 1.00 86.56 83 PRO A C 1
ATOM 609 O O . PRO A 1 83 ? -6.739 -11.176 14.255 1.00 86.56 83 PRO A O 1
ATOM 612 N N . ALA A 1 84 ? -8.937 -11.199 14.746 1.00 90.25 84 ALA A N 1
ATOM 613 C CA . ALA A 1 84 ? -9.357 -11.756 13.461 1.00 90.25 84 ALA A CA 1
ATOM 614 C C . ALA A 1 84 ? -9.235 -10.745 12.304 1.00 90.25 84 ALA A C 1
ATOM 616 O O . ALA A 1 84 ? -9.207 -11.153 11.142 1.00 90.25 84 ALA A O 1
ATOM 617 N N . SER A 1 85 ? -9.100 -9.450 12.609 1.00 88.94 85 SER A N 1
ATOM 618 C CA . SER A 1 85 ? -8.925 -8.365 11.634 1.00 88.94 85 SER A CA 1
ATOM 619 C C . SER A 1 85 ? -7.456 -8.067 11.285 1.00 88.94 85 SER A C 1
ATOM 621 O O . SER A 1 85 ? -7.167 -7.111 10.561 1.00 88.94 85 SER A O 1
ATOM 623 N N . THR A 1 86 ? -6.508 -8.885 11.755 1.00 89.88 86 THR A N 1
ATOM 624 C CA . THR A 1 86 ? -5.082 -8.741 11.414 1.00 89.88 86 THR A CA 1
ATOM 625 C C . THR A 1 86 ? -4.855 -8.963 9.907 1.00 89.88 86 THR A C 1
ATOM 627 O O . THR A 1 86 ? -5.266 -10.000 9.377 1.00 89.88 86 THR A O 1
ATOM 630 N N . PRO A 1 87 ? -4.188 -8.040 9.180 1.00 93.12 87 PRO A N 1
ATOM 631 C CA . PRO A 1 87 ? -3.944 -8.214 7.753 1.00 93.12 87 PRO A CA 1
ATOM 632 C C . PRO A 1 87 ? -3.010 -9.398 7.493 1.00 93.12 87 PRO A C 1
ATOM 634 O O . PRO A 1 87 ? -1.985 -9.552 8.149 1.00 93.12 87 PRO A O 1
ATOM 637 N N . VAL A 1 88 ? -3.333 -10.204 6.481 1.00 94.25 88 VAL A N 1
ATOM 638 C CA . VAL A 1 88 ? -2.511 -11.365 6.091 1.00 94.25 88 VAL A CA 1
ATOM 639 C C . VAL A 1 88 ? -1.197 -10.935 5.430 1.00 94.25 88 VAL A C 1
ATOM 641 O O . VAL A 1 88 ? -0.171 -11.577 5.623 1.00 94.25 88 VAL A O 1
ATOM 644 N N . PHE A 1 89 ? -1.221 -9.842 4.661 1.00 94.69 89 PHE A N 1
ATOM 645 C CA . PHE A 1 89 ? -0.056 -9.311 3.956 1.00 94.69 89 PHE A CA 1
ATOM 646 C C . PHE A 1 89 ? 0.075 -7.803 4.148 1.00 94.69 89 PHE A C 1
ATOM 648 O O . PHE A 1 89 ? -0.918 -7.073 4.117 1.00 94.69 89 PHE A O 1
ATOM 655 N N . TRP A 1 90 ? 1.315 -7.332 4.260 1.00 95.44 90 TRP A N 1
ATOM 656 C CA . TRP A 1 90 ? 1.670 -5.914 4.246 1.00 95.44 90 TRP A CA 1
ATOM 657 C C . TRP A 1 90 ? 3.011 -5.691 3.539 1.00 95.44 90 TRP A C 1
ATOM 659 O O . TRP A 1 90 ? 3.840 -6.597 3.444 1.00 95.44 90 TRP A O 1
ATOM 669 N N . VAL A 1 91 ? 3.221 -4.473 3.033 1.00 97.19 91 VAL A N 1
ATOM 670 C CA . VAL A 1 91 ? 4.492 -4.053 2.424 1.00 97.19 91 VAL A CA 1
ATOM 671 C C . VAL A 1 91 ? 5.475 -3.693 3.533 1.00 97.19 91 VAL A C 1
ATOM 673 O O . VAL A 1 91 ? 5.166 -2.872 4.395 1.00 97.19 91 VAL A O 1
ATOM 676 N N . THR A 1 92 ? 6.661 -4.294 3.512 1.00 96.81 92 THR A N 1
ATOM 677 C CA . THR A 1 92 ? 7.727 -4.039 4.492 1.00 96.81 92 THR A CA 1
ATOM 678 C C . THR A 1 92 ? 8.725 -3.003 3.993 1.00 96.81 92 THR A C 1
ATOM 680 O O . THR A 1 92 ? 9.188 -2.170 4.772 1.00 96.81 92 THR A O 1
ATOM 683 N N . LYS A 1 93 ? 9.053 -3.032 2.697 1.00 96.44 93 LYS A N 1
ATOM 684 C CA . LYS A 1 93 ? 9.993 -2.104 2.053 1.00 96.44 93 LYS A CA 1
ATOM 685 C C . LYS A 1 93 ? 9.522 -1.755 0.648 1.00 96.44 93 LYS A C 1
ATOM 687 O O . LYS A 1 93 ? 8.856 -2.556 -0.002 1.00 96.44 93 LYS A O 1
ATOM 692 N N . TRP A 1 94 ? 9.898 -0.574 0.165 1.00 97.75 94 TRP A N 1
ATOM 693 C CA . TRP A 1 94 ? 9.601 -0.125 -1.194 1.00 97.75 94 TRP A CA 1
ATOM 694 C C . TRP A 1 94 ? 10.739 0.723 -1.769 1.00 97.75 94 TRP A C 1
ATOM 696 O O . TRP A 1 94 ? 11.506 1.340 -1.030 1.00 97.75 94 TRP A O 1
ATOM 706 N N . MET A 1 95 ? 10.850 0.729 -3.096 1.00 97.38 95 MET A N 1
ATOM 707 C CA . MET A 1 95 ? 11.757 1.570 -3.875 1.00 97.38 95 MET A CA 1
ATOM 708 C C . MET A 1 95 ? 10.977 2.219 -5.018 1.00 97.38 95 MET A C 1
ATOM 710 O O . MET A 1 95 ? 10.300 1.528 -5.782 1.00 97.38 95 MET A O 1
ATOM 714 N N . ASP A 1 96 ? 11.097 3.537 -5.151 1.00 96.88 96 ASP A N 1
ATOM 715 C CA . ASP A 1 96 ? 10.475 4.305 -6.228 1.00 96.88 96 ASP A CA 1
ATOM 716 C C . ASP A 1 96 ? 11.485 4.588 -7.347 1.00 96.88 96 ASP A C 1
ATOM 718 O O . ASP A 1 96 ? 12.442 5.344 -7.180 1.00 96.88 96 ASP A O 1
ATOM 722 N N . TYR A 1 97 ? 11.248 3.964 -8.500 1.00 95.56 97 TYR A N 1
ATOM 723 C CA . TYR A 1 97 ? 11.952 4.203 -9.757 1.00 95.56 97 TYR A CA 1
ATOM 724 C C . TYR A 1 97 ? 10.963 4.552 -10.879 1.00 95.56 97 TYR A C 1
ATOM 726 O O . TYR A 1 97 ? 11.191 4.220 -12.050 1.00 95.56 97 TYR A O 1
ATOM 734 N N . THR A 1 98 ? 9.859 5.224 -10.545 1.00 95.00 98 THR A N 1
ATOM 735 C CA . THR A 1 98 ? 8.785 5.599 -11.485 1.00 95.00 98 THR A CA 1
ATOM 736 C C . THR A 1 98 ? 9.275 6.440 -12.661 1.00 95.00 98 THR A C 1
ATOM 738 O O . THR A 1 98 ? 8.735 6.330 -13.757 1.00 95.00 98 THR A O 1
ATOM 741 N N . ALA A 1 99 ? 10.367 7.196 -12.506 1.00 94.25 99 ALA A N 1
ATOM 742 C CA . ALA A 1 99 ? 10.969 7.962 -13.601 1.00 94.25 99 ALA A CA 1
ATOM 743 C C . ALA A 1 99 ? 11.429 7.098 -14.796 1.00 94.25 99 ALA A C 1
ATOM 745 O O . ALA A 1 99 ? 11.564 7.619 -15.902 1.00 94.25 99 ALA A O 1
ATOM 746 N N . LYS A 1 100 ? 11.696 5.797 -14.593 1.00 95.00 100 LYS A N 1
ATOM 747 C CA . LYS A 1 100 ? 12.212 4.908 -15.650 1.00 95.00 100 LYS A CA 1
ATOM 748 C C . LYS A 1 100 ? 11.517 3.551 -15.744 1.00 95.00 100 LYS A C 1
ATOM 750 O O . LYS A 1 100 ? 11.386 3.038 -16.850 1.00 95.00 100 LYS A O 1
ATOM 755 N N . TYR A 1 101 ? 11.115 2.962 -14.620 1.00 94.75 101 TYR A N 1
ATOM 756 C CA . TYR A 1 101 ? 10.652 1.573 -14.576 1.00 94.75 101 TYR A CA 1
ATOM 757 C C . TYR A 1 101 ? 9.322 1.406 -13.841 1.00 94.75 101 TYR A C 1
ATOM 759 O O . TYR A 1 101 ? 8.422 0.768 -14.382 1.00 94.75 101 TYR A O 1
ATOM 767 N N . GLY A 1 102 ? 9.203 1.957 -12.631 1.00 96.25 102 GLY A N 1
ATOM 768 C CA . GLY A 1 102 ? 8.046 1.748 -11.762 1.00 96.25 102 GLY A CA 1
ATOM 769 C C . GLY A 1 102 ? 8.423 1.628 -10.286 1.00 96.25 102 GLY A C 1
ATOM 770 O O . GLY A 1 102 ? 9.473 2.115 -9.867 1.00 96.25 102 GLY A O 1
ATOM 771 N N . ILE A 1 103 ? 7.571 0.973 -9.498 1.00 97.88 103 ILE A N 1
ATOM 772 C CA . ILE A 1 103 ? 7.730 0.814 -8.045 1.00 97.88 103 ILE A CA 1
ATOM 773 C C . ILE A 1 103 ? 8.047 -0.646 -7.725 1.00 97.88 103 ILE A C 1
ATOM 775 O O . ILE A 1 103 ? 7.294 -1.542 -8.106 1.00 97.88 103 ILE A O 1
ATOM 779 N N . ALA A 1 104 ? 9.130 -0.887 -6.989 1.00 97.69 104 ALA A N 1
ATOM 780 C CA . ALA A 1 104 ? 9.439 -2.198 -6.421 1.00 97.69 104 ALA A CA 1
ATOM 781 C C . ALA A 1 104 ? 9.041 -2.243 -4.940 1.00 97.69 104 ALA A C 1
ATOM 783 O O . ALA A 1 104 ? 9.196 -1.251 -4.228 1.00 97.69 104 ALA A O 1
ATOM 784 N N . TYR A 1 105 ? 8.543 -3.381 -4.464 1.00 97.62 105 TYR A N 1
ATOM 785 C CA . TYR A 1 105 ? 8.120 -3.570 -3.076 1.00 97.62 105 TYR A CA 1
ATOM 786 C C . TYR A 1 105 ? 8.459 -4.975 -2.560 1.00 97.62 105 TYR A C 1
ATOM 788 O O . TYR A 1 105 ? 8.491 -5.936 -3.322 1.00 97.62 105 TYR A O 1
ATOM 796 N N . GLU A 1 106 ? 8.706 -5.089 -1.257 1.00 97.50 106 GLU A N 1
ATOM 797 C CA . GLU A 1 106 ? 8.894 -6.348 -0.525 1.00 97.50 106 GLU A CA 1
ATOM 798 C C . GLU A 1 106 ? 7.689 -6.552 0.407 1.00 97.50 106 GLU A C 1
ATOM 800 O O . GLU A 1 106 ? 7.270 -5.613 1.091 1.00 97.50 106 GLU A O 1
ATOM 805 N N . LEU A 1 107 ? 7.111 -7.753 0.421 1.00 96.56 107 LEU A N 1
ATOM 806 C CA . LEU A 1 107 ? 6.026 -8.130 1.330 1.00 96.56 107 LEU A CA 1
ATOM 807 C C . LEU A 1 107 ? 6.570 -8.729 2.638 1.00 96.56 107 LEU A C 1
ATOM 809 O O . LEU A 1 107 ? 7.763 -8.991 2.794 1.00 96.56 107 LEU A O 1
ATOM 813 N N . CYS A 1 108 ? 5.688 -8.928 3.615 1.00 95.12 108 CYS A N 1
ATOM 814 C CA . CYS A 1 108 ? 6.020 -9.498 4.924 1.00 95.12 108 CYS A CA 1
ATOM 815 C C . CYS A 1 108 ? 6.506 -10.954 4.893 1.00 95.12 108 CYS A C 1
ATOM 817 O O . CYS A 1 108 ? 7.147 -11.390 5.842 1.00 95.12 108 CYS A O 1
ATOM 819 N N . ASP A 1 109 ? 6.239 -11.680 3.808 1.00 94.88 109 ASP A N 1
ATOM 820 C CA . ASP A 1 109 ? 6.711 -13.046 3.549 1.00 94.88 109 ASP A CA 1
ATOM 821 C C . ASP A 1 109 ? 8.023 -13.083 2.739 1.00 94.88 109 ASP A C 1
ATOM 823 O O . ASP A 1 109 ? 8.390 -14.113 2.174 1.00 94.88 109 ASP A O 1
ATOM 827 N N . ASN A 1 110 ? 8.713 -11.941 2.636 1.00 95.00 110 ASN A N 1
ATOM 828 C CA . ASN A 1 110 ? 9.915 -11.737 1.828 1.00 95.00 110 ASN A CA 1
ATOM 829 C C . ASN A 1 110 ? 9.719 -11.938 0.318 1.00 95.00 110 ASN A C 1
ATOM 831 O O . ASN A 1 110 ? 10.711 -12.012 -0.408 1.00 95.00 110 ASN A O 1
ATOM 835 N N . SER A 1 111 ? 8.488 -12.037 -0.193 1.00 96.06 111 SER A N 1
ATOM 836 C CA . SER A 1 111 ? 8.263 -11.986 -1.639 1.00 96.06 111 SER A CA 1
ATOM 837 C C . SER A 1 111 ? 8.497 -10.569 -2.171 1.00 96.06 111 SER A C 1
ATOM 839 O O . SER A 1 111 ? 8.287 -9.570 -1.477 1.00 96.06 111 SER A O 1
ATOM 841 N N . ILE A 1 112 ? 8.967 -10.478 -3.414 1.00 96.88 112 ILE A N 1
ATOM 842 C CA . ILE A 1 112 ? 9.337 -9.211 -4.052 1.00 96.88 112 ILE A CA 1
ATOM 843 C C . ILE A 1 112 ? 8.419 -8.976 -5.245 1.00 96.88 112 ILE A C 1
ATOM 845 O O . ILE A 1 112 ? 8.289 -9.839 -6.108 1.00 96.88 112 ILE A O 1
ATOM 849 N N . GLY A 1 113 ? 7.805 -7.800 -5.324 1.00 96.69 113 GLY A N 1
ATOM 850 C CA . GLY A 1 113 ? 6.968 -7.385 -6.443 1.00 96.69 113 GLY A CA 1
ATOM 851 C C . GLY A 1 113 ? 7.489 -6.133 -7.141 1.00 96.69 113 GLY A C 1
ATOM 852 O O . GLY A 1 113 ? 8.164 -5.298 -6.540 1.00 96.69 113 GLY A O 1
ATOM 853 N N . VAL A 1 114 ? 7.150 -5.992 -8.420 1.00 97.75 114 VAL A N 1
ATOM 854 C CA . VAL A 1 114 ? 7.374 -4.779 -9.214 1.00 97.75 114 VAL A CA 1
ATOM 855 C C . VAL A 1 114 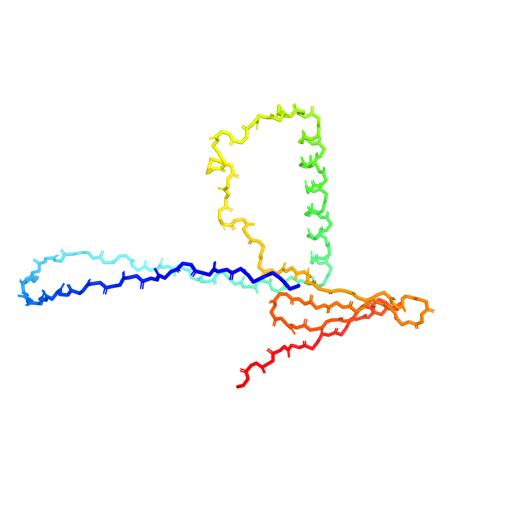? 6.079 -4.412 -9.931 1.00 97.75 114 VAL A C 1
ATOM 857 O O . VAL A 1 114 ? 5.473 -5.251 -10.601 1.00 97.75 114 VAL A O 1
ATOM 860 N N . LEU A 1 115 ? 5.660 -3.156 -9.782 1.00 97.62 115 LEU A N 1
ATOM 861 C CA . LEU A 1 115 ? 4.612 -2.514 -10.569 1.00 97.62 115 LEU A CA 1
ATOM 862 C C . LEU A 1 115 ? 5.280 -1.608 -11.601 1.00 97.62 115 LEU A C 1
ATOM 864 O O . LEU A 1 115 ? 5.895 -0.610 -11.223 1.00 97.62 115 LEU A O 1
ATOM 868 N N . PHE A 1 116 ? 5.170 -1.962 -12.877 1.00 97.94 116 PHE A N 1
ATOM 869 C CA . PHE A 1 116 ? 5.755 -1.196 -13.972 1.00 97.94 116 PHE A CA 1
ATOM 870 C C . PHE A 1 116 ? 4.864 -0.018 -14.380 1.00 97.94 116 PHE A C 1
ATOM 872 O O . PHE A 1 116 ? 3.662 0.001 -14.116 1.00 97.94 116 PHE A O 1
ATOM 879 N N . ASN A 1 117 ? 5.458 0.961 -15.063 1.00 96.62 117 ASN A N 1
ATOM 880 C CA . ASN A 1 117 ? 4.756 2.151 -15.557 1.00 96.62 117 ASN A CA 1
ATOM 881 C C . ASN A 1 117 ? 3.665 1.856 -16.607 1.00 96.62 117 ASN A C 1
ATOM 883 O O . ASN A 1 117 ? 2.854 2.730 -16.894 1.00 96.62 117 ASN A O 1
ATOM 887 N N . ASP A 1 118 ? 3.657 0.662 -17.200 1.00 96.88 118 ASP A N 1
ATOM 888 C CA . ASP A 1 118 ? 2.659 0.202 -18.173 1.00 96.88 118 ASP A CA 1
ATOM 889 C C . ASP A 1 118 ? 1.537 -0.643 -17.533 1.00 96.88 118 ASP A C 1
ATOM 891 O O . ASP A 1 118 ? 0.858 -1.402 -18.222 1.00 96.88 118 ASP A O 1
ATOM 895 N N . ASP A 1 119 ? 1.358 -0.531 -16.211 1.00 94.31 119 ASP A N 1
ATOM 896 C CA . ASP A 1 119 ? 0.399 -1.277 -15.381 1.00 94.31 119 ASP A CA 1
ATOM 897 C C . ASP A 1 119 ? 0.620 -2.800 -15.317 1.00 94.31 119 ASP A C 1
ATOM 899 O O . ASP A 1 119 ? -0.155 -3.522 -14.671 1.00 94.31 119 ASP A O 1
ATOM 903 N N . THR A 1 120 ? 1.699 -3.314 -15.915 1.00 96.69 120 THR A N 1
ATOM 904 C CA . THR A 1 120 ? 2.082 -4.718 -15.757 1.00 96.69 120 THR A CA 1
ATOM 905 C C . THR A 1 120 ? 2.716 -4.965 -14.384 1.00 96.69 120 THR A C 1
ATOM 907 O O . THR A 1 120 ? 3.272 -4.070 -13.739 1.00 96.69 120 THR A O 1
ATOM 910 N N . ARG A 1 121 ? 2.586 -6.197 -13.878 1.00 95.75 121 ARG A N 1
ATOM 911 C CA . ARG A 1 121 ? 3.043 -6.587 -12.535 1.00 95.75 121 ARG A CA 1
ATOM 912 C C . ARG A 1 121 ? 3.836 -7.880 -12.607 1.00 95.75 121 ARG A C 1
ATOM 914 O O . ARG A 1 121 ? 3.391 -8.832 -13.245 1.00 95.75 121 ARG A O 1
ATOM 921 N N . ALA A 1 122 ? 4.960 -7.930 -11.904 1.00 96.62 122 ALA A N 1
ATOM 922 C CA . ALA A 1 122 ? 5.742 -9.145 -11.705 1.00 96.62 122 ALA A CA 1
ATOM 923 C C . ALA A 1 122 ? 5.937 -9.390 -10.208 1.00 96.62 122 ALA A C 1
ATOM 925 O O . ALA A 1 122 ? 6.171 -8.445 -9.458 1.00 96.62 122 ALA A O 1
ATOM 926 N N . ILE A 1 123 ? 5.830 -10.646 -9.773 1.00 96.31 123 ILE A N 1
ATOM 927 C CA . ILE A 1 123 ? 6.034 -11.050 -8.377 1.00 96.31 123 ILE A CA 1
ATOM 928 C C . ILE A 1 123 ? 6.967 -12.261 -8.356 1.00 96.31 123 ILE A C 1
ATOM 930 O O . ILE A 1 123 ? 6.717 -13.253 -9.040 1.00 96.31 123 ILE A O 1
ATOM 934 N N . LEU A 1 124 ? 8.029 -12.170 -7.561 1.00 95.88 124 LEU A N 1
ATOM 935 C CA . LEU A 1 124 ? 8.929 -13.258 -7.213 1.00 95.88 124 LEU A CA 1
ATOM 936 C C . LEU A 1 124 ? 8.552 -13.774 -5.823 1.00 95.88 124 LEU A C 1
ATOM 938 O O . LEU A 1 124 ? 8.722 -13.080 -4.820 1.00 95.88 124 LEU A O 1
ATOM 942 N N . ILE A 1 125 ? 8.032 -14.998 -5.782 1.00 94.56 125 ILE A N 1
ATOM 943 C CA . ILE A 1 125 ? 7.647 -15.670 -4.541 1.00 94.56 125 ILE A CA 1
ATOM 944 C C . ILE A 1 125 ? 8.904 -16.225 -3.868 1.00 94.56 125 ILE A C 1
ATOM 946 O O . ILE A 1 125 ? 9.738 -16.857 -4.522 1.00 94.56 125 ILE A O 1
ATOM 950 N N . SER A 1 126 ? 9.019 -16.012 -2.559 1.00 88.75 126 SER A N 1
ATOM 951 C CA . SER A 1 126 ? 10.087 -16.596 -1.755 1.00 88.75 126 SER A CA 1
ATOM 952 C C . SER A 1 126 ? 9.796 -18.070 -1.493 1.00 88.75 126 SER A C 1
ATOM 954 O O . SER A 1 126 ? 8.962 -18.424 -0.667 1.00 88.75 126 SER A O 1
ATOM 956 N N . ASN A 1 127 ? 10.492 -18.945 -2.218 1.00 79.88 127 ASN A N 1
ATOM 957 C CA . ASN A 1 127 ? 10.485 -20.378 -1.948 1.00 79.88 127 ASN A CA 1
ATOM 958 C C . ASN A 1 127 ? 11.556 -20.656 -0.888 1.00 79.88 127 ASN A C 1
ATOM 960 O O . ASN A 1 127 ? 12.746 -20.669 -1.198 1.00 79.88 127 ASN A O 1
ATOM 964 N N . ASN A 1 128 ? 11.147 -20.821 0.368 1.00 62.62 128 ASN A N 1
ATOM 965 C CA . ASN A 1 128 ? 12.045 -21.260 1.434 1.00 62.62 128 ASN A CA 1
ATOM 966 C C . ASN A 1 128 ? 12.260 -22.778 1.276 1.00 62.62 128 ASN A C 1
ATOM 968 O O . ASN A 1 128 ? 11.392 -23.556 1.667 1.00 62.62 128 ASN A O 1
ATOM 972 N N . VAL A 1 129 ? 13.342 -23.175 0.594 1.00 51.62 129 VAL A N 1
ATOM 973 C CA . VAL A 1 129 ? 13.778 -24.583 0.478 1.00 51.62 129 VAL A CA 1
ATOM 974 C C . VAL A 1 129 ? 14.571 -24.979 1.713 1.00 51.62 129 VAL A C 1
ATOM 976 O O . VAL A 1 129 ? 15.452 -24.178 2.101 1.00 51.62 129 VAL A O 1
#

Foldseek 3Di:
DDDDDDDDDDDDDDDDDDDDDDDDDDDDDDDPPDDPPPPVDDPVRVVVVVVVVVVVVVVVVVCCVVVCPPPPPPPDVVVVDDPVPDDPKDWPDKDAPQVPFAIWTAMPQRKIKGQGPVRDIDIRHDDPD

Organism: Amblyomma americanum (NCBI:txid6943)

Secondary structure (DSSP, 8-state):
----PPPPPP----------------PPPP----S-------HHHHHHHHHHHHHHHHHHHHHHHHH-------S-GGGT--GGG--S--EEEEEEETTTTEEEEEETTS-EEEEETTS-EEEE-----

InterPro domains:
  IPR000959 POLO box domain [PF00659] (100-127)
  IPR000959 POLO box domain [PS50078] (90-129)
  IPR033701 First polo-box domain [cd13118] (87-124)
  IPR036947 POLO box domain superfamily [G3DSA:3.30.1120.30] (42-129)